Protein AF-A0A7C2EGF5-F1 (afdb_monomer)

Secondary structure (DSSP, 8-state):
----------PPPPP------TT-PPPP--PPPTT---------HHHHHHHHHHHHHTTS--HHHHHHHHHHHHHHHHHHHHHHHHHHHHHHHHHHHTSS--

Structure (mmCIF, N/CA/C/O backbone):
data_AF-A0A7C2EGF5-F1
#
_entry.id   AF-A0A7C2EGF5-F1
#
loop_
_atom_site.group_PDB
_atom_site.id
_atom_site.type_symbol
_atom_site.label_atom_id
_atom_site.label_alt_id
_atom_site.label_comp_id
_atom_site.label_asym_id
_atom_site.label_entity_id
_atom_site.label_seq_id
_atom_site.pdbx_PDB_ins_code
_atom_site.Cartn_x
_atom_site.Cartn_y
_atom_site.Cartn_z
_atom_site.occupancy
_atom_site.B_iso_or_equiv
_atom_site.auth_seq_id
_atom_site.auth_comp_id
_atom_site.auth_asym_id
_atom_site.auth_atom_id
_atom_site.pdbx_PDB_model_num
ATOM 1 N N . MET A 1 1 ? 1.135 -45.896 -10.407 1.00 42.53 1 MET A N 1
ATOM 2 C CA . MET A 1 1 ? 0.746 -44.481 -10.615 1.00 42.53 1 MET A CA 1
ATOM 3 C C . MET A 1 1 ? 2.002 -43.691 -10.955 1.00 42.53 1 MET A C 1
ATOM 5 O O . MET A 1 1 ? 2.888 -43.602 -10.119 1.00 42.53 1 MET A O 1
ATOM 9 N N . GLY A 1 2 ? 2.140 -43.249 -12.209 1.00 40.59 2 GLY A N 1
ATOM 10 C CA . GLY A 1 2 ? 3.360 -42.619 -12.727 1.00 40.59 2 GLY A CA 1
ATOM 11 C C . GLY A 1 2 ? 3.406 -41.111 -12.469 1.00 40.59 2 GLY A C 1
ATOM 12 O O . GLY A 1 2 ? 2.516 -40.381 -12.903 1.00 40.59 2 GLY A O 1
ATOM 13 N N . GLY A 1 3 ? 4.450 -40.645 -11.783 1.00 43.16 3 GLY A N 1
ATOM 14 C CA . GLY A 1 3 ? 4.740 -39.222 -11.606 1.00 43.16 3 GLY A CA 1
ATOM 15 C C . GLY A 1 3 ? 5.498 -38.671 -12.813 1.00 43.16 3 GLY A C 1
ATOM 16 O O . GLY A 1 3 ? 6.656 -39.017 -13.032 1.00 43.16 3 GLY A O 1
ATOM 17 N N . ARG A 1 4 ? 4.847 -37.813 -13.606 1.00 50.75 4 ARG A N 1
ATOM 18 C CA . ARG A 1 4 ? 5.483 -37.064 -14.701 1.00 50.75 4 ARG A CA 1
ATOM 19 C C . ARG A 1 4 ? 6.430 -36.011 -14.120 1.00 50.75 4 ARG A C 1
ATOM 21 O O . ARG A 1 4 ? 5.986 -34.966 -13.654 1.00 50.75 4 ARG A O 1
ATOM 28 N N . GLY A 1 5 ? 7.731 -36.288 -14.161 1.00 45.97 5 GLY A N 1
ATOM 29 C CA . GLY A 1 5 ? 8.770 -35.296 -13.898 1.00 45.97 5 GLY A CA 1
ATOM 30 C C . GLY A 1 5 ? 8.791 -34.243 -15.007 1.00 45.97 5 GLY A C 1
ATOM 31 O O . GLY A 1 5 ? 9.042 -34.560 -16.170 1.00 45.97 5 GLY A O 1
ATOM 32 N N . TYR A 1 6 ? 8.512 -32.988 -14.661 1.00 51.34 6 TYR A N 1
ATOM 33 C CA . TYR A 1 6 ? 8.610 -31.861 -15.586 1.00 51.34 6 TYR A CA 1
ATOM 34 C C . TYR A 1 6 ? 10.082 -31.538 -15.865 1.00 51.34 6 TYR A C 1
ATOM 36 O O . TYR A 1 6 ? 10.757 -30.873 -15.081 1.00 51.34 6 TYR A O 1
ATOM 44 N N . ASN A 1 7 ? 10.578 -32.005 -17.008 1.00 50.62 7 ASN A N 1
ATOM 45 C CA . ASN A 1 7 ? 11.931 -31.751 -17.489 1.00 50.62 7 ASN A CA 1
ATOM 46 C C . ASN A 1 7 ? 11.967 -30.393 -18.222 1.00 50.62 7 ASN A C 1
ATOM 48 O O . ASN A 1 7 ? 11.775 -30.320 -19.437 1.00 50.62 7 ASN A O 1
ATOM 52 N N . ARG A 1 8 ? 12.155 -29.285 -17.490 1.00 56.47 8 ARG A N 1
ATOM 53 C CA . ARG A 1 8 ? 12.406 -27.971 -18.110 1.00 56.47 8 ARG A CA 1
ATOM 54 C C . ARG A 1 8 ? 13.860 -27.908 -18.574 1.00 56.47 8 ARG A C 1
ATOM 56 O O . ARG A 1 8 ? 14.757 -27.666 -17.769 1.00 56.47 8 ARG A O 1
ATOM 63 N N . LYS A 1 9 ? 14.081 -28.091 -19.880 1.00 54.62 9 LYS A N 1
ATOM 64 C CA . LYS A 1 9 ? 15.345 -27.747 -20.546 1.00 54.62 9 LYS A CA 1
ATOM 65 C C . LYS A 1 9 ? 15.630 -26.263 -20.285 1.00 54.62 9 LYS A C 1
ATOM 67 O O . LYS A 1 9 ? 14.938 -25.402 -20.819 1.00 54.62 9 LYS A O 1
ATOM 72 N N . ARG A 1 10 ? 16.598 -25.960 -19.417 1.00 56.88 10 ARG A N 1
ATOM 73 C CA . ARG A 1 10 ? 17.097 -24.593 -19.233 1.00 56.88 10 ARG A CA 1
ATOM 74 C C . ARG A 1 10 ? 17.841 -24.224 -20.515 1.00 56.88 10 ARG A C 1
ATOM 76 O O . ARG A 1 10 ? 18.862 -24.838 -20.811 1.00 56.88 10 ARG A O 1
ATOM 83 N N . ALA A 1 11 ? 17.304 -23.287 -21.293 1.00 56.09 11 ALA A N 1
ATOM 84 C CA . ALA A 1 11 ? 18.082 -22.643 -22.344 1.00 56.09 11 ALA A CA 1
ATOM 85 C C . ALA A 1 11 ? 19.306 -22.003 -21.675 1.00 56.09 11 ALA A C 1
ATOM 87 O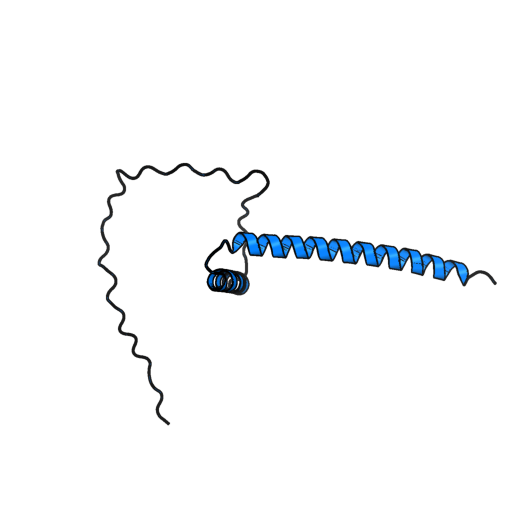 O . ALA A 1 11 ? 19.167 -21.369 -20.625 1.00 56.09 11 ALA A O 1
ATOM 88 N N . ALA A 1 12 ? 20.497 -22.258 -22.217 1.00 59.16 12 ALA A N 1
ATOM 89 C CA . ALA A 1 12 ? 21.730 -21.683 -21.703 1.00 59.16 12 ALA A CA 1
ATOM 90 C C . ALA A 1 12 ? 21.585 -20.154 -21.687 1.00 59.16 12 ALA A C 1
ATOM 92 O O . ALA A 1 12 ? 21.210 -19.565 -22.700 1.00 59.16 12 ALA A O 1
ATOM 93 N N . ALA A 1 13 ? 21.817 -19.533 -20.528 1.00 59.44 13 ALA A N 1
ATOM 94 C CA . ALA A 1 13 ? 21.883 -18.082 -20.432 1.00 59.44 13 ALA A CA 1
ATOM 95 C C . ALA A 1 13 ? 22.955 -17.579 -21.409 1.00 59.44 13 ALA A C 1
ATOM 97 O O . ALA A 1 13 ? 24.006 -18.213 -21.542 1.00 59.44 13 ALA A O 1
ATOM 98 N N . GLU A 1 14 ? 22.676 -16.478 -22.108 1.00 62.31 14 GLU A N 1
ATOM 99 C CA . GLU A 1 14 ? 23.661 -15.859 -22.994 1.00 62.31 14 GLU A CA 1
ATOM 100 C C . GLU A 1 14 ? 24.968 -15.596 -22.220 1.00 62.31 14 GLU A C 1
ATOM 102 O O . GLU A 1 14 ? 24.913 -15.213 -21.045 1.00 62.31 14 GLU A O 1
ATOM 107 N N . PRO A 1 15 ? 26.146 -15.831 -22.830 1.00 67.06 15 PRO A N 1
ATOM 108 C CA . PRO A 1 15 ? 27.421 -15.590 -22.169 1.00 67.06 15 PRO A CA 1
ATOM 109 C C . PRO A 1 15 ? 27.519 -14.122 -21.740 1.00 67.06 15 PRO A C 1
ATOM 111 O O . PRO A 1 15 ? 27.088 -13.226 -22.467 1.00 67.06 15 PRO A O 1
ATOM 114 N N . TYR A 1 16 ? 28.080 -13.899 -20.549 1.00 59.97 16 TYR A N 1
ATOM 115 C CA . TYR A 1 16 ? 28.287 -12.580 -19.952 1.00 59.97 16 TYR A CA 1
ATOM 116 C C . TYR A 1 16 ? 28.937 -11.635 -20.971 1.00 59.97 16 TYR A C 1
ATOM 118 O O . TYR A 1 16 ? 30.081 -11.840 -21.378 1.00 59.97 16 TYR A O 1
ATOM 126 N N . ARG A 1 17 ? 28.183 -10.628 -21.422 1.00 68.81 17 ARG A N 1
ATOM 127 C CA . ARG A 1 17 ? 28.708 -9.571 -22.284 1.00 68.81 17 ARG A CA 1
ATOM 128 C C . ARG A 1 17 ? 29.405 -8.567 -21.383 1.00 68.81 17 ARG A C 1
ATOM 130 O O . ARG A 1 17 ? 28.778 -8.027 -20.475 1.00 68.81 17 ARG A O 1
ATOM 137 N N . ASP A 1 18 ? 30.685 -8.343 -21.636 1.00 70.06 18 ASP A N 1
ATOM 138 C CA . ASP A 1 18 ? 31.429 -7.258 -21.011 1.00 70.06 18 ASP A CA 1
ATOM 139 C C . ASP A 1 18 ? 30.923 -5.948 -21.627 1.00 70.06 18 ASP A C 1
ATOM 141 O O . ASP A 1 18 ? 31.306 -5.558 -22.732 1.00 70.06 18 ASP A O 1
ATOM 145 N N . ILE A 1 19 ? 29.901 -5.368 -20.998 1.00 71.19 19 ILE A N 1
ATOM 146 C CA . ILE A 1 19 ? 29.286 -4.131 -21.463 1.00 71.19 19 ILE A CA 1
ATOM 147 C C . ILE A 1 19 ? 30.118 -2.994 -20.879 1.00 71.19 19 ILE A C 1
ATOM 149 O O . ILE A 1 19 ? 30.063 -2.729 -19.679 1.00 71.19 19 ILE A O 1
ATOM 153 N N . ASP A 1 20 ? 30.889 -2.326 -21.735 1.00 74.44 20 ASP A N 1
ATOM 154 C CA . ASP A 1 20 ? 31.620 -1.124 -21.356 1.00 74.44 20 ASP A CA 1
ATOM 155 C C . ASP A 1 20 ? 30.641 0.045 -21.150 1.00 74.44 20 ASP A C 1
ATOM 157 O O . ASP A 1 20 ? 30.063 0.589 -22.094 1.00 74.44 20 ASP A O 1
ATOM 161 N N . PHE A 1 21 ? 30.439 0.423 -19.888 1.00 71.69 21 PHE A N 1
ATOM 162 C CA . PHE A 1 21 ? 29.590 1.544 -19.481 1.00 71.69 21 PHE A CA 1
ATOM 163 C C . PHE A 1 21 ? 30.350 2.880 -19.418 1.00 71.69 21 PHE A C 1
ATOM 165 O O . PHE A 1 21 ? 29.803 3.856 -18.904 1.00 71.69 21 PHE A O 1
ATOM 172 N N . SER A 1 22 ? 31.586 2.957 -19.928 1.00 76.19 22 SER A N 1
ATOM 173 C CA . SER A 1 22 ? 32.413 4.174 -19.911 1.00 76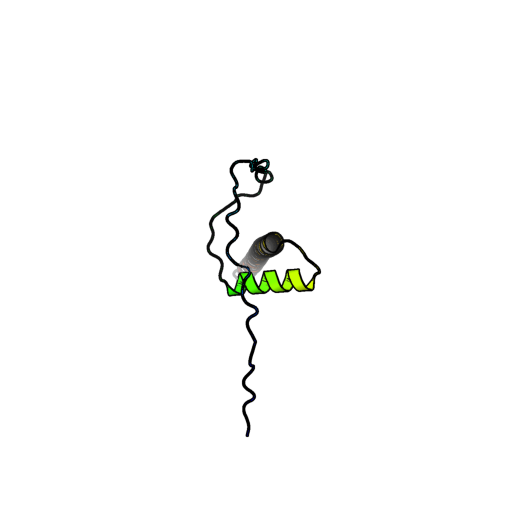.19 22 SER A CA 1
ATOM 174 C C . SER A 1 22 ? 31.729 5.391 -20.553 1.00 76.19 22 SER A C 1
ATOM 176 O O . SER A 1 22 ? 31.917 6.516 -20.092 1.00 76.19 22 SER A O 1
ATOM 178 N N . GLY A 1 23 ? 30.881 5.171 -21.566 1.00 68.44 23 GLY A N 1
ATOM 179 C CA . GLY A 1 23 ? 30.085 6.207 -22.236 1.00 68.44 23 GLY A CA 1
ATOM 180 C C . GLY A 1 23 ? 28.654 6.383 -21.710 1.00 68.44 23 GLY A C 1
ATOM 181 O O . GLY A 1 23 ? 27.889 7.164 -22.276 1.00 68.44 23 GLY A O 1
ATOM 182 N N . ALA A 1 24 ? 28.249 5.654 -20.666 1.00 65.69 24 ALA A N 1
ATOM 183 C CA . ALA A 1 24 ? 26.882 5.711 -20.159 1.00 65.69 24 ALA A CA 1
ATOM 184 C C . ALA A 1 24 ? 26.653 6.988 -19.333 1.00 65.69 24 ALA A C 1
ATOM 186 O O . ALA A 1 24 ? 27.155 7.141 -18.218 1.00 65.69 24 ALA A O 1
ATOM 187 N N . GLN A 1 25 ? 25.848 7.909 -19.860 1.00 65.12 25 GLN A N 1
ATOM 188 C CA . GLN A 1 25 ? 25.438 9.109 -19.137 1.00 65.12 25 GLN A CA 1
ATOM 189 C C . GLN A 1 25 ? 24.299 8.755 -18.170 1.00 65.12 25 GLN A C 1
ATOM 191 O O . GLN A 1 25 ? 23.250 8.259 -18.584 1.00 65.12 25 GLN A O 1
ATOM 196 N N . ARG A 1 26 ? 24.496 8.983 -16.863 1.00 63.66 26 ARG A N 1
ATOM 197 C CA . ARG A 1 26 ? 23.426 8.800 -15.870 1.00 63.66 26 ARG A CA 1
ATOM 198 C C . ARG A 1 26 ? 22.283 9.755 -16.211 1.00 63.66 26 ARG A C 1
ATOM 200 O O . ARG A 1 26 ? 22.486 10.966 -16.245 1.00 63.66 26 ARG A O 1
ATOM 207 N N . GLY A 1 27 ? 21.102 9.199 -16.478 1.00 66.69 27 GLY A N 1
ATOM 208 C CA . GLY A 1 27 ? 19.895 9.988 -16.699 1.00 66.69 27 GLY A CA 1
ATOM 209 C C . GLY A 1 27 ? 19.574 10.874 -15.486 1.00 66.69 27 GLY A C 1
ATOM 210 O O . GLY A 1 27 ? 20.046 10.586 -14.380 1.00 66.69 27 GLY A O 1
ATOM 211 N N . PRO A 1 28 ? 18.788 11.949 -15.671 1.00 53.25 28 PRO A N 1
ATOM 212 C CA . PRO A 1 28 ? 18.373 12.826 -14.585 1.00 53.25 28 PRO A C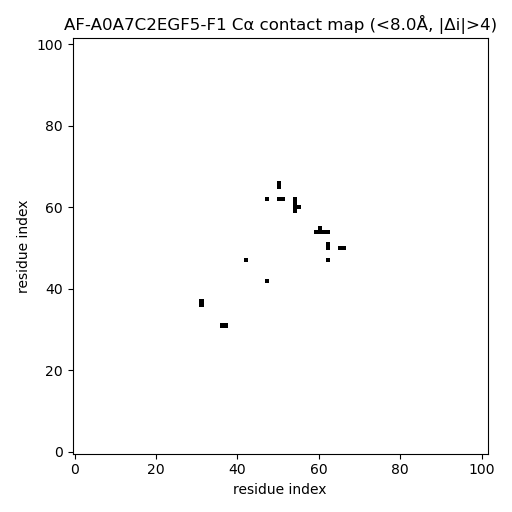A 1
ATOM 213 C C . PRO A 1 28 ? 17.805 12.012 -13.423 1.00 53.25 28 PRO A C 1
ATOM 215 O O . PRO A 1 28 ? 16.908 11.189 -13.612 1.00 53.25 28 PRO A O 1
ATOM 218 N N . VAL A 1 29 ? 18.326 12.243 -12.217 1.00 58.88 29 VAL A N 1
ATOM 219 C CA . VAL A 1 29 ? 17.697 11.738 -10.996 1.00 58.88 29 VAL A CA 1
ATOM 220 C C . VAL A 1 29 ? 16.371 12.473 -10.886 1.00 58.88 29 VAL A C 1
ATOM 222 O O . VAL A 1 29 ? 16.355 13.658 -10.563 1.00 58.88 29 VAL A O 1
ATOM 225 N N . VAL A 1 30 ? 15.273 11.799 -11.233 1.00 60.62 30 VAL A N 1
ATOM 226 C CA . VAL A 1 30 ? 13.928 12.354 -11.069 1.00 60.62 30 VAL A CA 1
ATOM 227 C C . VAL A 1 30 ? 13.762 12.650 -9.577 1.00 60.62 30 VAL A C 1
ATOM 229 O O . VAL A 1 30 ? 13.820 11.712 -8.776 1.00 60.62 30 VAL A O 1
ATOM 232 N N . PRO A 1 31 ? 13.639 13.927 -9.172 1.00 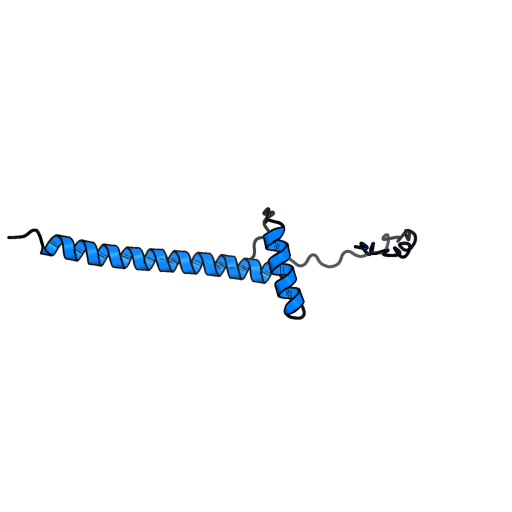60.69 31 PRO A N 1
ATOM 233 C CA . PRO A 1 31 ? 13.399 14.248 -7.777 1.00 60.69 31 PRO A CA 1
ATOM 234 C C . PRO A 1 31 ? 12.073 13.612 -7.361 1.00 60.69 31 PRO A C 1
ATOM 236 O O . PRO A 1 31 ? 11.130 13.563 -8.152 1.00 60.69 31 PRO A O 1
ATOM 239 N N . LEU A 1 32 ? 12.012 13.097 -6.133 1.00 60.31 32 LEU A N 1
ATOM 240 C CA . LEU A 1 32 ? 10.773 12.541 -5.596 1.00 60.31 32 LEU A CA 1
ATOM 241 C C . LEU A 1 32 ? 9.657 13.582 -5.724 1.00 60.31 32 LEU A C 1
ATOM 243 O O . LEU A 1 32 ? 9.863 14.757 -5.415 1.00 60.31 32 LEU A O 1
ATOM 247 N N . GLU A 1 33 ? 8.482 13.138 -6.168 1.00 62.81 33 GLU A N 1
ATOM 248 C CA . GLU A 1 33 ? 7.308 14.001 -6.263 1.00 62.81 33 GLU A CA 1
ATOM 249 C C . GLU A 1 33 ? 7.042 14.677 -4.903 1.00 62.81 33 GLU A C 1
ATOM 251 O O . GLU A 1 33 ? 7.046 13.997 -3.866 1.00 62.81 33 GLU A O 1
ATOM 256 N N . PRO A 1 34 ? 6.809 16.002 -4.876 1.00 62.34 34 PRO A N 1
ATOM 257 C CA . PRO A 1 34 ? 6.555 16.720 -3.635 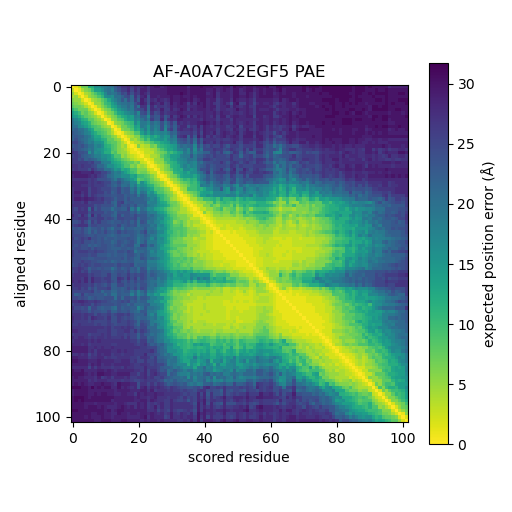1.00 62.34 34 PRO A CA 1
ATOM 258 C C . PRO A 1 34 ? 5.352 16.104 -2.904 1.00 62.34 34 PRO A C 1
ATOM 260 O O . PRO A 1 34 ? 4.271 15.966 -3.470 1.00 62.34 34 PRO A O 1
ATOM 263 N N . GLY A 1 35 ? 5.557 15.703 -1.645 1.00 69.12 35 GLY A N 1
ATOM 264 C CA . GLY A 1 35 ? 4.537 15.069 -0.797 1.00 69.12 35 GLY A CA 1
ATOM 265 C C . GLY A 1 35 ? 4.686 13.555 -0.597 1.00 69.12 35 GLY A C 1
ATOM 266 O O . GLY A 1 35 ? 4.010 13.001 0.267 1.00 69.12 35 GLY A O 1
ATOM 267 N N . LYS A 1 36 ? 5.589 12.876 -1.321 1.00 70.81 36 LYS A N 1
ATOM 268 C CA . LYS A 1 36 ? 5.895 11.450 -1.110 1.00 70.81 36 LYS A CA 1
ATOM 269 C C . LYS A 1 36 ? 7.284 11.287 -0.495 1.00 70.81 36 LYS A C 1
ATOM 271 O O . LYS A 1 36 ? 8.288 11.653 -1.098 1.00 70.81 36 LYS A O 1
ATOM 276 N N . ALA A 1 37 ? 7.349 10.714 0.704 1.00 73.25 37 ALA A N 1
ATOM 277 C CA . ALA A 1 37 ? 8.615 10.365 1.341 1.00 73.25 37 ALA A CA 1
ATOM 278 C C . ALA A 1 37 ? 9.044 8.949 0.923 1.00 73.25 37 ALA A C 1
ATOM 280 O O . ALA A 1 37 ? 8.295 7.992 1.116 1.00 73.25 37 ALA A O 1
ATOM 281 N N . GLN A 1 38 ? 10.258 8.795 0.385 1.00 73.06 38 GLN A N 1
ATOM 282 C CA . GLN A 1 38 ? 10.860 7.473 0.205 1.00 73.06 38 GLN A CA 1
ATOM 283 C C . GLN A 1 38 ? 11.420 7.007 1.544 1.00 73.06 38 GLN A C 1
ATOM 285 O O . GLN A 1 38 ? 12.379 7.573 2.064 1.00 73.06 38 GLN A O 1
ATOM 290 N N . ILE A 1 39 ? 10.825 5.951 2.083 1.00 74.56 39 ILE A N 1
ATOM 291 C CA . ILE A 1 39 ? 11.253 5.332 3.333 1.00 74.56 39 ILE A CA 1
ATOM 292 C C . ILE A 1 39 ? 11.691 3.886 3.071 1.00 74.56 39 ILE A C 1
ATOM 294 O O . ILE A 1 39 ? 10.998 3.156 2.358 1.00 74.56 39 ILE A O 1
ATOM 298 N N . PRO A 1 40 ? 12.827 3.431 3.626 1.00 74.56 40 PRO A N 1
ATOM 299 C CA . PRO A 1 40 ? 13.219 2.031 3.555 1.00 74.56 40 PRO A CA 1
ATOM 300 C C . PRO A 1 40 ? 12.406 1.223 4.576 1.00 74.56 40 PRO A C 1
ATOM 302 O O . PRO A 1 40 ? 12.850 0.984 5.697 1.00 74.56 40 PRO A O 1
ATOM 305 N N . ILE A 1 41 ? 11.193 0.816 4.201 1.00 79.75 41 ILE A N 1
ATOM 306 C CA . ILE A 1 41 ? 10.355 -0.075 5.014 1.00 79.75 41 ILE A CA 1
ATOM 307 C C . ILE A 1 41 ? 10.506 -1.527 4.565 1.00 79.75 41 ILE A C 1
ATOM 309 O O . ILE A 1 41 ? 10.643 -1.821 3.378 1.00 79.75 41 ILE A O 1
ATOM 313 N N . ARG A 1 42 ? 10.462 -2.451 5.527 1.00 79.12 42 ARG A N 1
ATOM 314 C CA . ARG A 1 42 ? 10.354 -3.885 5.247 1.00 79.12 42 ARG A CA 1
ATOM 315 C C . ARG A 1 42 ? 8.877 -4.244 5.136 1.00 79.12 42 ARG A C 1
ATOM 317 O O . ARG A 1 42 ? 8.134 -4.072 6.096 1.00 79.12 42 ARG A O 1
ATOM 324 N N . LEU A 1 43 ? 8.476 -4.730 3.970 1.00 84.56 43 LEU A N 1
ATOM 325 C CA . LEU A 1 43 ? 7.157 -5.304 3.712 1.00 84.56 43 LEU A CA 1
ATOM 326 C C . LEU A 1 43 ? 7.300 -6.819 3.579 1.00 84.56 43 LEU A C 1
ATOM 328 O O . LEU A 1 43 ? 8.344 -7.305 3.141 1.00 84.56 43 LEU A O 1
ATOM 332 N N . ASP A 1 44 ? 6.257 -7.553 3.957 1.00 88.12 44 ASP A N 1
ATOM 333 C CA . ASP A 1 44 ? 6.214 -8.998 3.750 1.00 88.12 44 ASP A CA 1
ATOM 334 C C . ASP A 1 44 ? 6.238 -9.311 2.244 1.00 88.12 44 ASP A C 1
ATOM 336 O O . ASP A 1 44 ? 5.583 -8.639 1.438 1.00 88.12 44 ASP A O 1
ATOM 340 N N . ASN A 1 45 ? 6.974 -10.354 1.866 1.00 86.31 45 ASN A N 1
ATOM 341 C CA . ASN A 1 45 ? 7.010 -10.838 0.493 1.00 86.31 45 ASN A CA 1
ATOM 342 C C . ASN A 1 45 ? 5.617 -11.247 0.008 1.00 86.31 45 ASN A C 1
ATOM 344 O O . ASN A 1 45 ? 5.287 -10.960 -1.138 1.00 86.31 45 ASN A O 1
ATOM 348 N N . ALA A 1 46 ? 4.778 -11.826 0.873 1.00 88.50 46 ALA A N 1
ATOM 349 C CA . ALA A 1 46 ? 3.413 -12.203 0.507 1.00 88.50 46 ALA A CA 1
ATOM 350 C C . ALA A 1 46 ? 2.568 -10.983 0.096 1.00 88.50 46 ALA A C 1
ATOM 352 O O . ALA A 1 46 ? 1.796 -11.040 -0.861 1.00 88.50 46 ALA A O 1
ATOM 353 N N . VAL A 1 47 ? 2.756 -9.853 0.784 1.00 86.81 47 VAL A N 1
ATOM 354 C CA . VAL A 1 47 ? 2.082 -8.589 0.461 1.00 86.81 47 VAL A CA 1
ATOM 355 C C . VAL A 1 47 ? 2.575 -8.068 -0.888 1.00 86.81 47 VAL A C 1
ATOM 357 O O . VAL A 1 47 ? 1.769 -7.737 -1.757 1.00 86.81 47 VAL A O 1
ATOM 360 N N . LEU A 1 48 ? 3.894 -8.049 -1.103 1.00 87.19 48 LEU A N 1
ATOM 361 C CA . LEU A 1 48 ? 4.477 -7.615 -2.375 1.00 87.19 48 LEU A CA 1
ATOM 362 C C . LEU A 1 48 ? 4.017 -8.485 -3.551 1.00 87.19 48 LEU A C 1
ATOM 364 O O . LEU A 1 48 ? 3.678 -7.950 -4.605 1.00 87.19 48 LEU A O 1
ATOM 368 N N . GLU A 1 49 ? 3.987 -9.806 -3.383 1.00 88.94 49 GLU A N 1
ATOM 369 C CA . GLU A 1 49 ? 3.524 -10.747 -4.407 1.00 88.94 49 GLU A CA 1
ATOM 370 C C . GLU A 1 49 ? 2.046 -10.553 -4.739 1.00 88.94 49 GLU A C 1
ATOM 372 O O . GLU A 1 49 ? 1.689 -10.520 -5.917 1.00 88.94 49 GLU A O 1
ATOM 377 N N . TYR A 1 50 ? 1.197 -10.351 -3.728 1.00 89.88 50 TYR A N 1
ATOM 378 C CA . TYR A 1 50 ? -0.221 -10.076 -3.935 1.00 89.88 50 TYR A CA 1
ATOM 379 C C . TYR A 1 50 ? -0.440 -8.827 -4.798 1.00 89.88 50 TYR A C 1
ATOM 381 O O . TYR A 1 50 ? -1.137 -8.888 -5.813 1.00 89.88 50 TYR A O 1
ATOM 389 N N . PHE A 1 51 ? 0.189 -7.702 -4.438 1.00 88.06 51 PHE A N 1
ATOM 390 C CA . PHE A 1 51 ? 0.020 -6.449 -5.178 1.00 88.06 51 PHE A CA 1
ATOM 391 C C . PHE A 1 51 ? 0.654 -6.498 -6.571 1.00 88.06 51 PHE A C 1
ATOM 393 O O . PHE A 1 51 ? 0.095 -5.924 -7.504 1.00 88.06 51 PHE A O 1
ATOM 400 N N . ARG A 1 52 ? 1.766 -7.223 -6.752 1.00 87.75 52 ARG A N 1
ATOM 401 C CA . ARG A 1 52 ? 2.340 -7.483 -8.084 1.00 87.75 52 ARG A CA 1
ATOM 402 C C . ARG A 1 52 ? 1.371 -8.265 -8.965 1.00 87.75 52 ARG A C 1
ATOM 404 O O . ARG A 1 52 ? 1.032 -7.801 -10.047 1.00 87.75 52 ARG A O 1
ATOM 411 N N . ALA A 1 53 ? 0.839 -9.378 -8.463 1.00 87.25 53 ALA A N 1
ATOM 412 C CA . ALA A 1 53 ? -0.123 -10.191 -9.200 1.00 87.25 53 ALA A CA 1
ATOM 413 C C . ALA A 1 53 ? -1.408 -9.417 -9.545 1.00 87.25 53 ALA A C 1
ATOM 415 O O . ALA A 1 53 ? -2.026 -9.671 -10.579 1.00 87.25 53 ALA A O 1
ATOM 416 N N . LEU A 1 54 ? -1.824 -8.480 -8.688 1.00 86.19 54 LEU A N 1
ATOM 417 C CA . LEU A 1 54 ? -2.992 -7.632 -8.923 1.00 86.19 54 LEU A CA 1
ATOM 418 C C . LEU A 1 54 ? -2.766 -6.653 -10.086 1.00 86.19 54 LEU A C 1
ATOM 420 O O . LEU A 1 54 ? -3.642 -6.488 -10.932 1.00 86.19 54 LEU A O 1
ATOM 424 N N . VAL A 1 55 ? -1.575 -6.057 -10.158 1.00 87.19 55 VAL A N 1
ATOM 425 C CA . VAL A 1 55 ? -1.162 -5.157 -11.245 1.00 87.19 55 VAL A CA 1
ATOM 426 C C . VAL A 1 55 ? -0.973 -5.904 -12.563 1.00 87.19 55 VAL A C 1
ATOM 428 O O . VAL A 1 55 ? -1.418 -5.429 -13.609 1.00 87.19 55 VAL A O 1
ATOM 431 N N . ASP A 1 56 ? -0.355 -7.083 -12.514 1.00 83.81 56 ASP A N 1
ATOM 432 C CA . ASP A 1 56 ? -0.114 -7.909 -13.700 1.00 83.81 56 ASP A CA 1
ATOM 433 C C . ASP A 1 56 ? -1.437 -8.332 -14.354 1.00 83.81 56 ASP A C 1
ATOM 435 O O . ASP A 1 56 ? -1.575 -8.303 -15.577 1.00 83.81 56 ASP A O 1
ATOM 439 N N . LYS A 1 57 ? -2.455 -8.649 -13.541 1.00 78.62 57 LYS A N 1
ATOM 440 C CA . LYS A 1 57 ? -3.819 -8.933 -14.018 1.00 78.62 57 LYS A CA 1
ATOM 441 C C . LYS A 1 57 ? -4.510 -7.715 -14.638 1.00 78.62 57 LYS A C 1
ATOM 443 O O . LYS A 1 57 ? -5.362 -7.892 -15.503 1.00 78.62 57 LYS A O 1
ATOM 448 N N . GLY A 1 58 ? -4.168 -6.507 -14.190 1.00 72.62 58 GLY A N 1
ATOM 449 C CA . GLY A 1 58 ? -4.756 -5.244 -14.645 1.00 72.62 58 GLY A CA 1
ATOM 450 C C . GLY A 1 58 ? -4.145 -4.665 -15.925 1.00 72.62 58 GLY A C 1
ATOM 451 O O . GLY A 1 58 ? -4.597 -3.616 -16.372 1.00 72.62 58 GLY A O 1
ATOM 452 N N . GLY A 1 59 ? -3.145 -5.322 -16.524 1.00 65.06 59 GLY A N 1
ATOM 453 C CA . GLY A 1 59 ? -2.486 -4.835 -17.742 1.00 65.06 59 GLY A CA 1
ATOM 454 C C . GLY A 1 59 ? -1.321 -3.873 -17.495 1.00 65.06 59 GLY A C 1
ATOM 455 O O . GLY A 1 59 ? -0.939 -3.133 -18.399 1.00 65.06 59 GLY A O 1
ATOM 456 N N . GLY A 1 60 ? -0.730 -3.906 -16.296 1.00 65.62 60 GLY A N 1
ATOM 457 C CA . GLY A 1 60 ? 0.411 -3.072 -15.926 1.00 65.62 60 GLY A CA 1
ATOM 458 C C . GLY A 1 60 ? 0.015 -1.841 -15.110 1.00 65.62 60 GLY A C 1
ATOM 459 O O . GLY A 1 60 ? -1.077 -1.295 -15.229 1.00 65.62 60 GLY A O 1
ATOM 460 N N . GLY A 1 61 ? 0.913 -1.425 -14.218 1.00 74.12 61 GLY A N 1
ATOM 461 C CA . GLY A 1 61 ? 0.647 -0.405 -13.206 1.00 74.12 61 GLY A CA 1
ATOM 462 C C . GLY A 1 61 ? 1.730 -0.379 -12.128 1.00 74.12 61 GLY A C 1
ATOM 463 O O . GLY A 1 61 ? 2.722 -1.105 -12.202 1.00 74.12 61 GLY A O 1
ATOM 464 N N . ASN A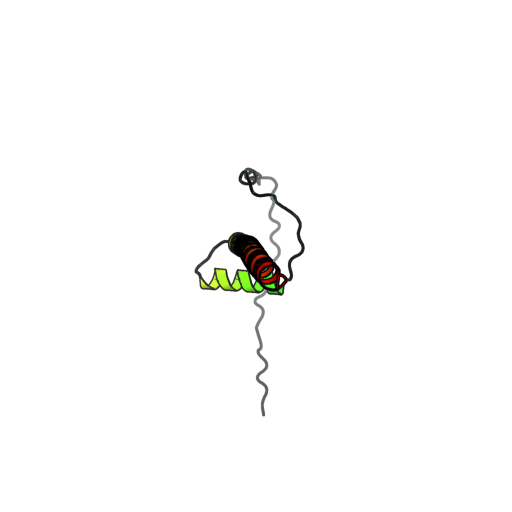 1 62 ? 1.560 0.472 -11.117 1.00 83.06 62 ASN A N 1
ATOM 465 C CA . ASN A 1 62 ? 2.529 0.611 -10.034 1.00 83.06 62 ASN A CA 1
ATOM 466 C C . ASN A 1 62 ? 1.995 -0.026 -8.745 1.00 83.06 62 ASN A C 1
ATOM 468 O O . ASN A 1 62 ? 1.099 0.516 -8.097 1.00 83.06 62 ASN A O 1
ATOM 472 N N . TYR A 1 63 ? 2.585 -1.155 -8.342 1.00 86.25 63 TYR A N 1
ATOM 473 C CA . TYR A 1 63 ? 2.225 -1.839 -7.095 1.00 86.25 63 TYR A CA 1
ATOM 474 C C . TYR A 1 63 ? 2.446 -0.952 -5.858 1.00 86.25 63 TYR A C 1
ATOM 476 O O . TYR A 1 63 ? 1.746 -1.116 -4.864 1.00 86.25 63 TYR A O 1
ATOM 484 N N . GLN A 1 64 ? 3.368 0.019 -5.914 1.00 82.44 64 GLN A N 1
ATOM 485 C CA . GLN A 1 64 ? 3.590 0.970 -4.818 1.00 82.44 64 GLN A CA 1
ATOM 486 C C . GLN A 1 64 ? 2.394 1.905 -4.637 1.00 82.44 64 GLN A C 1
ATOM 488 O O . GLN A 1 64 ? 2.035 2.201 -3.502 1.00 82.44 64 GLN A O 1
ATOM 493 N N . THR A 1 65 ? 1.748 2.324 -5.731 1.00 83.62 65 THR A N 1
ATOM 494 C CA . THR A 1 65 ? 0.534 3.151 -5.666 1.00 83.62 65 THR A CA 1
ATOM 495 C C . THR A 1 65 ? -0.581 2.397 -4.953 1.00 83.62 65 THR A C 1
ATOM 497 O O . THR A 1 65 ? -1.140 2.916 -3.997 1.00 83.62 65 THR A O 1
ATOM 500 N N . LEU A 1 66 ? -0.821 1.135 -5.323 1.00 85.44 66 LEU A N 1
ATOM 501 C CA . LEU A 1 66 ? -1.863 0.317 -4.692 1.00 85.44 66 LEU A CA 1
ATOM 502 C C . LEU A 1 66 ? -1.607 0.060 -3.205 1.00 85.44 66 LEU A C 1
ATOM 504 O O . LEU A 1 66 ? -2.541 0.068 -2.407 1.00 85.44 66 LEU A O 1
ATOM 508 N N . ILE A 1 67 ? -0.346 -0.165 -2.829 1.00 87.12 67 ILE A N 1
ATOM 509 C CA . ILE A 1 67 ? 0.033 -0.303 -1.420 1.00 87.12 67 ILE A CA 1
ATOM 510 C C . ILE A 1 67 ? -0.281 0.994 -0.668 1.00 87.12 67 ILE A C 1
ATOM 512 O O . ILE A 1 67 ? -0.874 0.944 0.408 1.00 87.12 67 ILE A O 1
ATOM 516 N N . ASN A 1 68 ? 0.069 2.150 -1.234 1.00 86.94 68 ASN A N 1
ATOM 517 C CA . ASN A 1 68 ? -0.238 3.441 -0.622 1.00 86.94 68 ASN A CA 1
ATOM 518 C C . ASN A 1 68 ? -1.745 3.680 -0.491 1.00 86.94 68 ASN A C 1
ATOM 520 O O . ASN A 1 68 ? -2.194 4.099 0.574 1.00 86.94 68 ASN A O 1
ATOM 524 N N . ASP A 1 69 ? -2.520 3.381 -1.530 1.00 86.06 69 ASP A N 1
ATOM 525 C CA . ASP A 1 69 ? -3.974 3.547 -1.515 1.00 86.06 69 ASP A CA 1
ATOM 526 C C . ASP A 1 69 ? -4.620 2.657 -0.444 1.00 86.06 69 ASP A C 1
ATOM 528 O O . ASP A 1 69 ? -5.497 3.105 0.296 1.00 86.06 69 ASP A O 1
ATOM 532 N N . ALA A 1 70 ? -4.138 1.420 -0.287 1.00 87.62 70 ALA A N 1
ATOM 533 C CA . ALA A 1 70 ? -4.592 0.517 0.767 1.00 87.62 70 ALA A CA 1
ATOM 534 C C . ALA A 1 70 ? -4.266 1.049 2.176 1.00 87.62 70 ALA A C 1
ATOM 536 O O . ALA A 1 70 ? -5.110 0.988 3.073 1.00 87.62 70 ALA A O 1
ATOM 537 N N . LEU A 1 71 ? -3.068 1.609 2.377 1.00 87.19 71 LEU A N 1
ATOM 538 C CA . LEU A 1 71 ? -2.684 2.237 3.646 1.00 87.19 71 LEU A CA 1
ATOM 539 C C . LEU A 1 71 ? -3.535 3.481 3.942 1.00 87.19 71 LEU A C 1
ATOM 541 O O . LEU A 1 71 ? -3.988 3.662 5.074 1.00 87.19 71 LEU A O 1
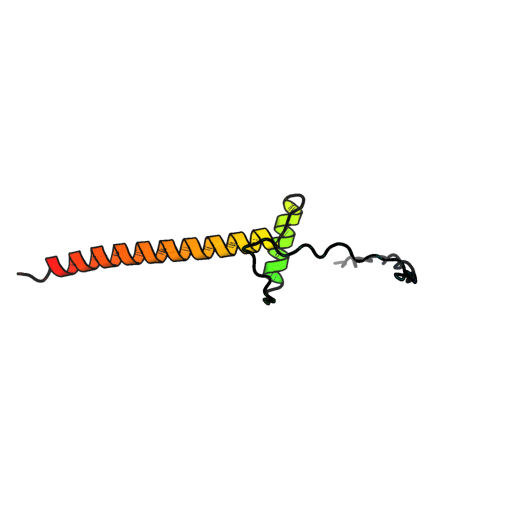ATOM 545 N N . ALA A 1 72 ? -3.803 4.311 2.932 1.00 85.81 72 ALA A N 1
ATOM 546 C CA . ALA A 1 72 ? -4.662 5.485 3.058 1.00 85.81 72 ALA A CA 1
ATOM 547 C C . ALA A 1 72 ? -6.108 5.096 3.406 1.00 85.81 72 ALA A C 1
ATOM 549 O O . ALA A 1 72 ? -6.706 5.679 4.314 1.00 85.81 72 ALA A O 1
ATOM 550 N N . ALA A 1 73 ? -6.646 4.065 2.750 1.00 84.94 73 ALA A N 1
ATOM 551 C CA . ALA A 1 73 ? -7.969 3.525 3.047 1.00 84.94 73 ALA A CA 1
ATOM 552 C C . ALA A 1 73 ? -8.062 3.003 4.489 1.00 84.94 73 ALA A C 1
ATOM 554 O O . ALA A 1 73 ? -9.041 3.281 5.183 1.00 84.94 73 ALA A O 1
ATOM 555 N N . TYR A 1 74 ? -7.022 2.316 4.973 1.00 84.44 74 TYR A N 1
ATOM 556 C CA . TYR A 1 74 ? -6.961 1.845 6.357 1.00 84.44 74 TYR A CA 1
ATOM 557 C C . TYR A 1 74 ? -6.983 3.001 7.369 1.00 84.44 74 TYR A C 1
ATOM 559 O O . TYR A 1 74 ? -7.734 2.957 8.345 1.00 84.44 74 TYR A O 1
ATOM 567 N N . ILE A 1 75 ? -6.217 4.070 7.119 1.00 82.62 75 ILE A N 1
ATOM 568 C CA . ILE A 1 75 ? -6.225 5.278 7.961 1.00 82.62 75 ILE A CA 1
ATOM 569 C C . ILE A 1 75 ? -7.623 5.906 7.995 1.00 82.62 75 ILE A C 1
ATOM 571 O O . ILE A 1 75 ? -8.132 6.230 9.071 1.00 82.62 75 ILE A O 1
ATOM 575 N N . HIS A 1 76 ? -8.262 6.045 6.832 1.00 80.31 76 HIS A N 1
ATOM 576 C CA . HIS A 1 76 ? -9.600 6.623 6.727 1.00 80.31 76 HIS A CA 1
ATOM 577 C C . HIS A 1 76 ? -10.641 5.784 7.480 1.00 80.31 76 HIS A C 1
ATOM 579 O O . HIS A 1 76 ? -11.421 6.316 8.270 1.00 80.31 76 HIS A O 1
ATOM 585 N N . GLN A 1 77 ? -10.613 4.460 7.312 1.00 79.25 77 GLN A N 1
ATOM 586 C CA . GLN A 1 77 ? -11.506 3.548 8.024 1.00 79.25 77 GLN A CA 1
ATOM 587 C C .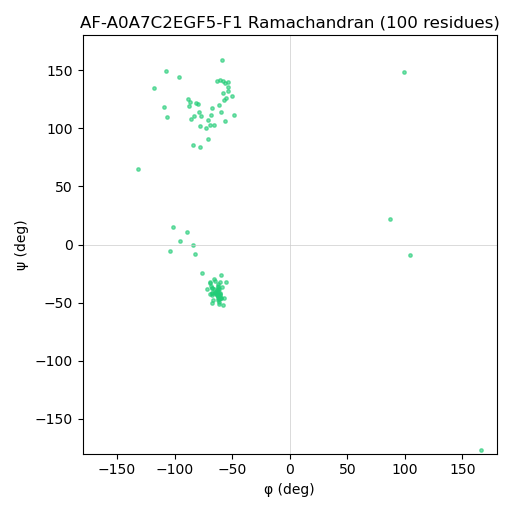 GLN A 1 77 ? -11.316 3.634 9.544 1.00 79.25 77 GLN A C 1
ATOM 589 O O . GLN A 1 77 ? -12.297 3.672 10.288 1.00 79.25 77 GLN A O 1
ATOM 594 N N . GLN A 1 78 ? -10.072 3.707 10.018 1.00 77.88 78 GLN A N 1
ATOM 595 C CA . GLN A 1 78 ? -9.792 3.833 11.446 1.00 77.88 78 GLN A CA 1
ATOM 596 C C . GLN A 1 78 ? -10.281 5.175 12.012 1.00 77.88 78 GLN A C 1
ATOM 598 O O . GLN A 1 78 ? -10.823 5.217 13.117 1.00 77.88 78 GLN A O 1
ATOM 603 N N . SER A 1 79 ? -10.138 6.262 11.250 1.00 75.06 79 SER A N 1
ATOM 604 C CA . SER A 1 79 ? -10.683 7.575 11.608 1.00 75.06 79 SER A CA 1
ATOM 605 C C . SER A 1 79 ? -12.212 7.540 11.722 1.00 75.06 79 SER A C 1
ATOM 607 O O . SER A 1 79 ? -12.757 7.965 12.742 1.00 75.06 79 SER A O 1
ATOM 609 N N . MET A 1 80 ? -12.898 6.935 10.748 1.00 70.50 80 MET A N 1
ATOM 610 C CA . MET A 1 80 ? -14.353 6.759 10.788 1.00 70.50 80 MET A CA 1
ATOM 611 C C . MET A 1 80 ? -14.810 5.929 11.991 1.00 70.50 80 MET A C 1
ATOM 613 O O . MET A 1 80 ? -15.746 6.314 12.685 1.00 70.50 80 MET A O 1
ATOM 617 N N . LEU A 1 81 ? -14.153 4.800 12.273 1.00 71.94 81 LEU A N 1
ATOM 618 C CA . LEU A 1 81 ? -14.507 3.952 13.417 1.00 71.94 81 LEU A CA 1
ATOM 619 C C . LEU A 1 81 ? -14.334 4.681 14.751 1.00 71.94 81 LEU A C 1
ATOM 621 O O . LEU A 1 81 ? -15.136 4.490 15.667 1.00 71.94 81 LEU A O 1
ATOM 625 N N . ASN A 1 82 ? -13.307 5.522 14.865 1.00 70.06 82 ASN A N 1
ATOM 626 C CA . ASN A 1 82 ? -13.105 6.346 16.050 1.00 70.06 82 ASN A CA 1
ATOM 627 C C . ASN A 1 82 ? -14.200 7.406 16.192 1.00 70.06 82 ASN A C 1
ATOM 629 O O . ASN A 1 82 ? -14.744 7.549 17.285 1.00 70.06 82 ASN A O 1
ATOM 633 N N . ALA A 1 83 ? -14.581 8.071 15.098 1.00 70.69 83 ALA A N 1
ATOM 634 C CA . ALA A 1 83 ? -15.682 9.029 15.098 1.00 70.69 83 ALA A CA 1
ATOM 635 C C . ALA A 1 83 ? -17.009 8.369 15.514 1.00 70.69 83 ALA A C 1
ATOM 637 O O . ALA A 1 83 ? -17.695 8.864 16.404 1.00 70.69 83 ALA A O 1
ATOM 638 N N . VAL A 1 84 ? -17.331 7.195 14.960 1.00 73.00 84 VAL A N 1
ATOM 639 C CA . VAL A 1 84 ? -18.541 6.441 15.331 1.00 73.00 84 VAL A CA 1
ATOM 640 C C . VAL A 1 84 ? -18.512 6.029 16.805 1.00 73.00 84 VAL A C 1
ATOM 642 O O . VAL A 1 84 ? -19.511 6.172 17.503 1.00 73.00 84 VAL A O 1
ATOM 645 N N . ARG A 1 85 ? -17.371 5.554 17.321 1.00 74.31 85 ARG A N 1
ATOM 646 C CA . ARG A 1 85 ? -17.231 5.216 18.749 1.00 74.31 85 ARG A CA 1
ATOM 647 C C . ARG A 1 85 ? -17.410 6.423 19.659 1.00 74.31 85 ARG A C 1
ATOM 649 O O . ARG A 1 85 ? -17.905 6.250 20.770 1.00 74.31 85 ARG A O 1
ATOM 656 N N . GLN A 1 86 ? -16.983 7.602 19.224 1.00 70.62 86 GLN A N 1
ATOM 657 C CA . GLN A 1 86 ? -17.159 8.826 19.989 1.00 70.62 86 GLN A CA 1
ATOM 658 C C . GLN A 1 86 ? -18.642 9.198 20.071 1.00 70.62 86 GLN A C 1
ATOM 660 O O . GLN A 1 86 ? -19.156 9.322 21.177 1.00 70.62 86 GLN A O 1
ATOM 665 N N . VAL A 1 87 ? -19.343 9.221 18.933 1.00 73.12 87 VAL A N 1
ATOM 666 C CA . VAL A 1 87 ? -20.792 9.484 18.883 1.00 73.12 87 VAL A CA 1
ATOM 667 C C . VAL A 1 87 ? -21.564 8.476 19.738 1.00 73.12 87 VAL A C 1
ATOM 669 O O . VAL A 1 87 ? -22.375 8.857 20.569 1.00 73.12 87 VAL A O 1
ATOM 672 N N . VAL A 1 88 ? -21.262 7.178 19.627 1.00 70.75 88 VAL A N 1
ATOM 673 C CA . VAL A 1 88 ? -21.932 6.146 20.440 1.00 70.75 88 VAL A CA 1
ATOM 674 C C . VAL A 1 88 ? -21.679 6.335 21.941 1.00 70.75 88 VAL A C 1
ATOM 676 O O . VAL A 1 88 ? -22.571 6.068 22.742 1.00 70.75 88 VAL A O 1
ATOM 679 N N . ARG A 1 89 ? -20.486 6.785 22.354 1.00 67.94 89 ARG A N 1
ATOM 680 C CA . ARG A 1 89 ? -20.188 7.074 23.769 1.00 67.94 89 ARG A CA 1
ATOM 681 C C . ARG A 1 89 ? -20.892 8.327 24.268 1.00 67.94 89 ARG A C 1
ATOM 683 O O . ARG A 1 89 ? -21.321 8.334 25.416 1.00 67.94 89 ARG A O 1
ATOM 690 N N . GLU A 1 90 ? -20.991 9.356 23.436 1.00 64.62 90 GLU A N 1
ATOM 691 C CA . GLU A 1 90 ? -21.739 10.573 23.747 1.00 64.62 90 GLU A CA 1
ATOM 692 C C . GLU A 1 90 ? -23.223 10.228 23.959 1.00 64.62 90 GLU A C 1
ATOM 694 O O . GLU A 1 90 ? -23.762 10.497 25.030 1.00 64.62 90 GLU A O 1
ATOM 699 N N . GLU A 1 91 ? -23.836 9.483 23.036 1.00 63.91 91 GLU A N 1
ATOM 700 C CA . GLU A 1 91 ? -25.234 9.040 23.148 1.00 63.91 91 GLU A CA 1
ATOM 701 C C . GLU A 1 91 ? -25.468 8.074 24.329 1.00 63.91 91 GLU A C 1
ATOM 703 O O . GLU A 1 91 ? -26.446 8.198 25.071 1.00 63.91 91 GLU A O 1
ATOM 708 N N . ALA A 1 92 ? -24.551 7.131 24.575 1.00 60.12 92 ALA A N 1
ATOM 709 C CA . ALA A 1 92 ? -24.649 6.217 25.717 1.00 60.12 92 ALA A CA 1
ATOM 710 C C . ALA A 1 92 ? -24.433 6.924 27.071 1.00 60.12 92 ALA A C 1
ATOM 712 O O . ALA A 1 92 ? -25.033 6.535 28.074 1.00 60.12 92 ALA A O 1
ATOM 713 N N . GLY A 1 93 ? -23.598 7.967 27.113 1.00 59.38 93 GLY A N 1
ATOM 714 C CA . GLY A 1 93 ? -23.389 8.799 28.300 1.00 59.38 93 GLY A CA 1
ATOM 715 C C . GLY A 1 93 ? -24.624 9.625 28.661 1.00 59.38 93 GLY A C 1
ATOM 716 O O . GLY A 1 93 ? -24.967 9.739 29.839 1.00 59.38 93 GLY A O 1
ATOM 717 N N . ILE A 1 94 ? -25.341 10.117 27.648 1.00 58.22 94 ILE A N 1
ATOM 718 C CA . ILE A 1 94 ? -26.612 10.835 27.808 1.00 58.22 94 ILE A CA 1
ATOM 719 C C . ILE A 1 94 ? -27.705 9.887 28.332 1.00 58.22 94 ILE A C 1
ATOM 721 O O . ILE A 1 94 ? -28.433 10.233 29.263 1.00 58.22 94 ILE A O 1
ATOM 725 N N . ALA A 1 95 ? -27.778 8.654 27.818 1.00 53.56 95 ALA A N 1
ATOM 726 C CA . ALA A 1 95 ? -28.736 7.649 28.292 1.00 53.56 95 ALA A CA 1
ATOM 727 C C . ALA A 1 95 ? -28.495 7.214 29.755 1.00 53.56 95 ALA A C 1
ATOM 729 O O . ALA A 1 95 ? -29.447 6.929 30.483 1.00 53.56 95 ALA A O 1
ATOM 730 N N . GLY A 1 96 ? -27.239 7.209 30.219 1.00 54.12 96 GLY A N 1
ATOM 731 C CA . GLY A 1 96 ? -26.895 6.919 31.616 1.00 54.12 96 GLY A CA 1
ATOM 732 C C . GLY A 1 96 ? -27.353 8.001 32.601 1.00 54.12 96 GLY A C 1
ATOM 733 O O . GLY A 1 96 ? -27.795 7.678 33.703 1.00 54.12 96 GLY A O 1
ATOM 734 N N . GLN A 1 97 ? -27.320 9.277 32.202 1.00 52.41 97 GLN A N 1
ATOM 735 C CA . GLN A 1 97 ? -27.709 10.409 33.057 1.00 52.41 97 GLN A CA 1
ATOM 736 C C . GLN A 1 97 ? -29.228 10.562 33.225 1.00 52.41 97 GLN A C 1
ATOM 738 O O . GLN A 1 97 ? -29.674 11.071 34.249 1.00 52.41 97 GLN A O 1
ATOM 743 N N . LEU A 1 98 ? -30.031 10.067 32.279 1.00 53.28 98 LEU A N 1
ATOM 744 C CA . LEU A 1 98 ? -31.499 10.121 32.352 1.00 53.28 98 LEU A CA 1
ATOM 745 C C . LEU A 1 98 ? -32.126 8.995 33.198 1.00 53.28 98 LEU A C 1
ATOM 747 O O . LEU A 1 98 ? -33.323 9.036 33.465 1.00 53.28 98 LEU A O 1
ATOM 751 N N . SER A 1 99 ? -31.339 8.007 33.641 1.00 52.25 99 SER A N 1
ATOM 752 C CA . SER A 1 99 ? -31.825 6.867 34.443 1.00 52.25 99 SER A CA 1
ATOM 753 C C . SER A 1 99 ? -31.480 6.937 35.940 1.00 52.25 99 SER A C 1
ATOM 755 O O . SER A 1 99 ? -31.939 6.098 36.708 1.00 52.25 99 SER A O 1
ATOM 757 N N . GLY A 1 100 ? -30.696 7.933 36.370 1.00 48.66 100 GLY A N 1
ATOM 758 C CA . GLY A 1 100 ? -30.198 8.065 37.749 1.00 48.66 100 GLY A CA 1
ATOM 759 C C . GLY A 1 100 ? -30.937 9.077 38.631 1.00 48.66 100 GLY A C 1
ATOM 760 O O . GLY A 1 100 ? -30.393 9.486 39.653 1.00 48.66 100 GLY A O 1
ATOM 761 N N . GLY A 1 101 ? -32.127 9.527 38.230 1.00 51.03 101 GLY A N 1
ATOM 762 C CA . GLY A 1 101 ? -32.877 10.571 38.930 1.00 51.03 101 GLY A CA 1
ATOM 763 C C . GLY A 1 101 ? -34.338 10.212 39.159 1.00 51.03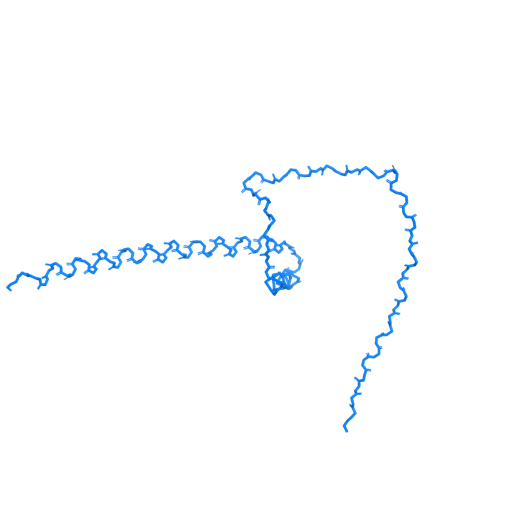 101 GLY A C 1
ATOM 764 O O . GLY A 1 101 ? -35.196 10.883 38.595 1.00 51.03 101 GLY A O 1
ATOM 765 N N . VAL A 1 102 ? -34.606 9.183 39.971 1.00 43.59 102 VAL A N 1
ATOM 766 C CA . VAL A 1 102 ? -35.840 9.038 40.770 1.00 43.59 102 VAL A CA 1
ATOM 767 C C . VAL A 1 102 ? -35.498 8.317 42.068 1.00 43.59 102 VAL A C 1
ATOM 769 O O . VAL A 1 102 ? -34.871 7.238 41.977 1.00 43.59 102 VAL A O 1
#

Solvent-accessible surface area (backbone atoms only — not comparable to full-atom values): 6816 Å² total; per-residue (Å²): 138,86,83,82,76,84,81,75,80,76,75,78,75,79,77,88,74,88,74,81,60,90,82,64,75,84,70,84,80,77,73,73,60,90,93,60,81,92,69,100,72,90,72,59,65,71,58,53,49,50,39,44,54,52,27,60,73,67,77,60,72,59,46,67,57,55,52,49,52,53,52,52,50,51,54,51,51,52,51,51,53,51,52,54,52,48,53,53,48,53,56,51,53,54,58,54,63,75,71,75,78,128

Foldseek 3Di:
DDDDDDDPDPDDDDPDDPDPCVVPDDDDPPPPDPPDDDDPDDDDPVLVVVLVVVQVVVVHDDSVVVVVVVVVVVVVVVVVVVVVVVVVCVVVVVVVVVPPDD

Mean predicted aligned error: 17.72 Å

Radius of gyration: 27.64 Å; Cα contacts (8 Å, |Δi|>4): 13; chains: 1; bounding box: 68×61×64 Å

Sequence (102 aa):
MGGRGYNRKRAAAEPYRDIDFSGAQRGPVVPLEPGKAQIPIRLDNAVLEYFRALVDKGGGGNYQTLINDALAAYIHQQSMLNAVRQVVREEAGIAGQLSGGV

pLDDT: mean 70.03, std 13.16, range [40.59, 89.88]